Protein AF-A0A528AKL0-F1 (afdb_monomer_lite)

Structure (mmCIF, N/CA/C/O backbone):
data_AF-A0A528AKL0-F1
#
_entry.id   AF-A0A528AKL0-F1
#
loop_
_atom_site.group_PDB
_atom_site.id
_atom_site.type_symbol
_atom_site.label_atom_id
_atom_site.label_alt_id
_atom_site.label_comp_id
_atom_site.label_asym_id
_atom_site.label_entity_id
_atom_site.label_seq_id
_atom_site.pdbx_PDB_ins_code
_atom_site.Cartn_x
_atom_site.Cartn_y
_atom_site.Cartn_z
_atom_site.occupancy
_atom_site.B_iso_or_equiv
_atom_site.auth_seq_id
_atom_site.auth_comp_id
_atom_site.auth_asym_id
_atom_site.auth_atom_id
_atom_site.pdbx_PDB_model_num
ATOM 1 N N . MET A 1 1 ? 8.594 -8.635 -24.208 1.00 83.50 1 MET A N 1
ATOM 2 C CA . MET A 1 1 ? 7.839 -9.709 -23.514 1.00 83.50 1 MET A CA 1
ATOM 3 C C . MET A 1 1 ? 8.108 -9.743 -22.014 1.00 83.50 1 MET A C 1
ATOM 5 O O . MET A 1 1 ? 7.153 -9.581 -21.273 1.00 83.50 1 MET A O 1
ATOM 9 N N . LEU A 1 2 ? 9.356 -9.903 -21.549 1.00 93.75 2 LEU A N 1
ATOM 10 C CA . LEU A 1 2 ? 9.648 -10.000 -20.107 1.00 93.75 2 LEU A CA 1
ATOM 11 C C . LEU A 1 2 ? 9.235 -8.747 -19.307 1.00 93.75 2 LEU A C 1
ATOM 13 O O . LEU A 1 2 ? 8.562 -8.879 -18.292 1.00 93.75 2 LEU A O 1
ATOM 17 N N . VAL A 1 3 ? 9.574 -7.544 -19.788 1.00 93.19 3 VAL A N 1
ATOM 18 C CA . VAL A 1 3 ? 9.245 -6.273 -19.106 1.00 93.19 3 VAL A CA 1
ATOM 19 C C . VAL A 1 3 ? 7.735 -6.086 -18.950 1.00 93.19 3 VAL A C 1
ATOM 21 O O . VAL A 1 3 ? 7.272 -5.808 -17.852 1.00 93.19 3 VAL A O 1
ATOM 24 N N . GLY A 1 4 ? 6.951 -6.359 -19.998 1.00 93.31 4 GLY A N 1
ATOM 25 C CA . GLY A 1 4 ? 5.487 -6.290 -19.921 1.00 93.31 4 GLY A CA 1
ATOM 26 C C . GLY A 1 4 ? 4.876 -7.265 -18.906 1.00 93.31 4 GLY A C 1
ATOM 27 O O . GLY A 1 4 ? 3.919 -6.916 -18.220 1.00 93.31 4 GLY A O 1
ATOM 28 N N . LEU A 1 5 ? 5.450 -8.465 -18.747 1.00 96.38 5 LEU A N 1
ATOM 29 C CA . LEU A 1 5 ? 5.022 -9.403 -17.701 1.00 96.38 5 LEU A CA 1
ATOM 30 C C . LEU A 1 5 ? 5.374 -8.887 -16.299 1.00 96.38 5 LEU A C 1
ATOM 32 O O . LEU A 1 5 ? 4.560 -9.025 -15.391 1.00 96.38 5 LEU A O 1
ATOM 36 N N . LEU A 1 6 ? 6.541 -8.259 -16.125 1.00 96.88 6 LEU A N 1
ATOM 37 C CA . LEU A 1 6 ? 6.917 -7.612 -14.863 1.00 96.88 6 LEU A CA 1
ATOM 38 C C . LEU A 1 6 ? 6.006 -6.417 -14.543 1.00 96.88 6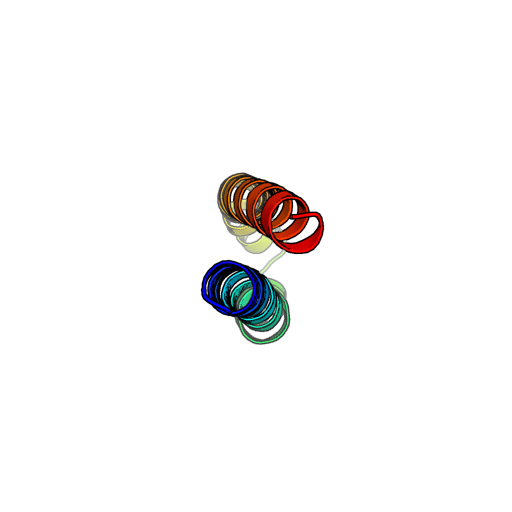 LEU A C 1
ATOM 40 O O . LEU A 1 6 ? 5.560 -6.272 -13.409 1.00 96.88 6 LEU A O 1
ATOM 44 N N . ALA A 1 7 ? 5.678 -5.586 -15.534 1.00 96.06 7 ALA A N 1
ATOM 45 C CA . ALA A 1 7 ? 4.746 -4.474 -15.366 1.00 96.06 7 ALA A CA 1
ATOM 46 C C . ALA A 1 7 ? 3.369 -4.975 -14.900 1.00 96.06 7 ALA A C 1
ATOM 48 O O . ALA A 1 7 ? 2.799 -4.447 -13.940 1.00 96.06 7 ALA A O 1
ATOM 49 N N . LEU A 1 8 ? 2.863 -6.039 -15.535 1.00 95.94 8 LEU A N 1
ATOM 50 C CA . LEU A 1 8 ? 1.591 -6.659 -15.175 1.00 95.94 8 LEU A CA 1
ATOM 51 C C . LEU A 1 8 ? 1.607 -7.210 -13.745 1.00 95.94 8 LEU A C 1
ATOM 53 O O . LEU A 1 8 ? 0.672 -6.948 -12.993 1.00 95.94 8 LEU A O 1
ATOM 57 N N . THR A 1 9 ? 2.645 -7.950 -13.349 1.00 97.25 9 THR A N 1
ATOM 58 C CA . THR A 1 9 ? 2.704 -8.563 -12.011 1.00 97.25 9 THR A CA 1
ATOM 59 C C . THR A 1 9 ? 2.816 -7.523 -10.901 1.00 97.25 9 THR A C 1
ATOM 61 O O . THR A 1 9 ? 2.103 -7.628 -9.903 1.00 97.25 9 THR A O 1
ATOM 64 N N . VAL A 1 10 ? 3.645 -6.489 -11.074 1.00 97.12 10 VAL A N 1
ATOM 65 C CA . VAL A 1 10 ? 3.797 -5.412 -10.081 1.00 97.12 10 VAL A CA 1
ATOM 66 C C . VAL A 1 10 ? 2.499 -4.608 -9.954 1.00 97.12 10 VAL A C 1
ATOM 68 O O . VAL A 1 10 ? 2.051 -4.327 -8.842 1.00 97.12 10 VAL A O 1
ATOM 71 N N . THR A 1 11 ? 1.840 -4.307 -11.075 1.00 96.75 11 THR A N 1
ATOM 72 C CA . THR A 1 11 ? 0.548 -3.601 -11.066 1.00 96.75 11 THR A CA 1
ATOM 73 C C . THR A 1 11 ? -0.562 -4.460 -10.457 1.00 96.75 11 THR A C 1
ATOM 75 O O . THR A 1 11 ? -1.381 -3.959 -9.688 1.00 96.75 11 THR A O 1
ATOM 78 N N . ALA A 1 12 ? -0.579 -5.767 -10.731 1.00 97.44 12 ALA A N 1
ATOM 79 C CA . ALA A 1 12 ? -1.525 -6.693 -10.113 1.00 97.44 12 ALA A CA 1
ATOM 80 C C . ALA A 1 12 ? -1.322 -6.783 -8.592 1.00 97.44 12 ALA A C 1
ATOM 82 O O . ALA A 1 12 ? -2.302 -6.798 -7.848 1.00 97.44 12 ALA A O 1
ATOM 83 N N . ALA A 1 13 ? -0.073 -6.779 -8.115 1.00 96.81 13 ALA A N 1
ATOM 8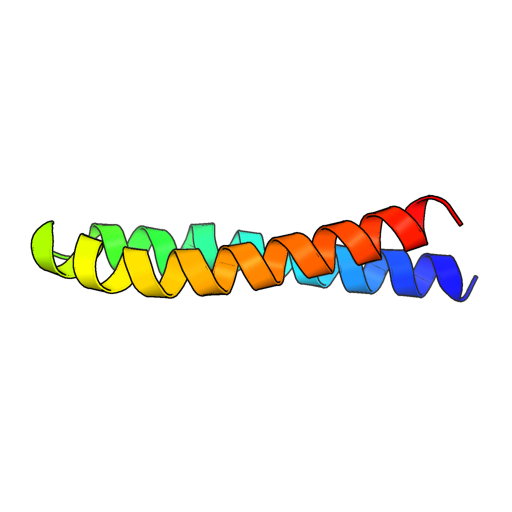4 C CA . ALA A 1 13 ? 0.230 -6.741 -6.686 1.00 96.81 13 ALA A CA 1
ATOM 85 C C . ALA A 1 13 ? -0.251 -5.434 -6.027 1.00 96.81 13 ALA A C 1
ATOM 87 O O . ALA A 1 13 ? -0.871 -5.482 -4.963 1.00 96.81 13 ALA A O 1
ATOM 88 N N . PHE A 1 14 ? -0.035 -4.283 -6.680 1.00 96.62 14 PHE A N 1
ATOM 89 C CA . PHE A 1 14 ? -0.581 -2.990 -6.246 1.00 96.62 14 PHE A CA 1
ATOM 90 C C . PHE A 1 14 ? -2.106 -3.059 -6.099 1.00 96.62 14 PHE A C 1
ATOM 92 O O . PHE A 1 14 ? -2.649 -2.788 -5.025 1.00 96.62 14 PHE A O 1
ATOM 99 N N . ALA A 1 15 ? -2.789 -3.490 -7.165 1.00 97.06 15 ALA A N 1
ATOM 100 C CA . ALA A 1 15 ? -4.242 -3.585 -7.215 1.00 97.06 15 ALA A CA 1
ATOM 101 C C . ALA A 1 15 ? -4.792 -4.554 -6.159 1.00 97.06 15 ALA A C 1
ATOM 103 O O . ALA A 1 15 ? -5.747 -4.220 -5.463 1.00 97.06 15 ALA A O 1
ATOM 104 N N . GLY A 1 16 ? -4.171 -5.723 -5.986 1.00 97.12 16 GLY A N 1
ATOM 105 C CA . GLY A 1 16 ? -4.568 -6.700 -4.971 1.00 97.12 16 GLY A CA 1
ATOM 106 C C 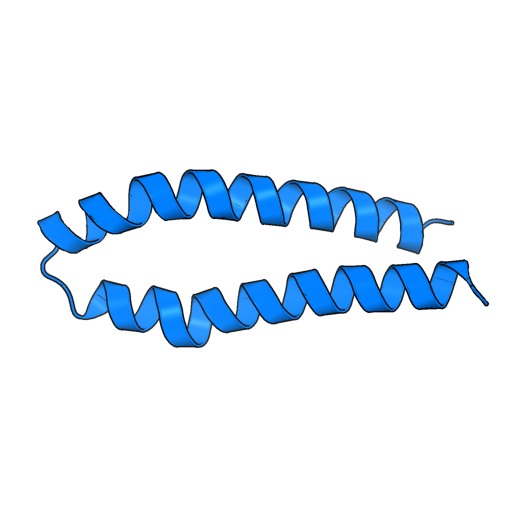. GLY A 1 16 ? -4.469 -6.143 -3.551 1.00 97.12 16 GLY A C 1
ATOM 107 O O . GLY A 1 16 ? -5.394 -6.302 -2.755 1.00 97.12 16 GLY A O 1
ATOM 108 N N . ALA A 1 17 ? -3.390 -5.424 -3.241 1.00 95.56 17 ALA A N 1
ATOM 109 C CA . ALA A 1 17 ? -3.241 -4.787 -1.940 1.00 95.56 17 ALA A CA 1
ATOM 110 C C . ALA A 1 17 ? -4.241 -3.628 -1.738 1.00 95.56 17 ALA A C 1
ATOM 112 O O . ALA A 1 17 ? -4.778 -3.483 -0.641 1.00 95.56 17 ALA A O 1
ATOM 113 N N . ALA A 1 18 ? -4.571 -2.860 -2.783 1.00 95.50 18 ALA A N 1
ATOM 114 C CA . ALA A 1 18 ? -5.634 -1.854 -2.715 1.00 95.50 18 ALA A CA 1
ATOM 115 C C . ALA A 1 18 ? -7.014 -2.488 -2.453 1.00 95.50 18 ALA A C 1
ATOM 117 O O . ALA A 1 18 ? -7.747 -2.031 -1.577 1.00 95.50 18 ALA A O 1
ATOM 118 N N . ILE A 1 19 ? -7.335 -3.589 -3.144 1.00 97.69 19 ILE A N 1
ATOM 119 C CA . ILE A 1 19 ? -8.573 -4.353 -2.927 1.00 97.69 19 ILE A CA 1
ATOM 120 C C . ILE A 1 19 ? -8.649 -4.860 -1.484 1.00 97.69 19 ILE A C 1
ATOM 122 O O . ILE A 1 19 ? -9.683 -4.697 -0.838 1.00 97.69 19 ILE A O 1
ATOM 126 N N . TYR A 1 20 ? -7.563 -5.430 -0.953 1.00 96.00 20 TYR A N 1
ATOM 127 C CA . TYR A 1 20 ? -7.518 -5.892 0.436 1.00 96.00 20 TYR A CA 1
ATOM 128 C C . TYR A 1 20 ? -7.812 -4.757 1.426 1.00 96.00 20 TYR A C 1
ATOM 130 O O . TYR A 1 20 ? -8.647 -4.919 2.319 1.00 96.00 20 TYR A O 1
ATOM 138 N N . ILE A 1 21 ? -7.186 -3.591 1.239 1.00 94.81 21 ILE A N 1
ATOM 139 C CA . ILE A 1 21 ? -7.425 -2.424 2.096 1.00 94.81 21 ILE A CA 1
ATOM 140 C C . ILE A 1 21 ? -8.900 -2.012 2.038 1.00 94.81 21 ILE A C 1
ATOM 142 O O . ILE A 1 21 ? -9.506 -1.774 3.081 1.00 94.81 21 ILE A O 1
ATOM 146 N N . SER A 1 22 ? -9.502 -1.953 0.848 1.00 95.00 22 SER A N 1
ATOM 147 C CA . SER A 1 22 ? -10.891 -1.510 0.679 1.00 95.00 22 SER A CA 1
ATOM 148 C C . SER A 1 22 ? -11.933 -2.513 1.177 1.00 95.00 22 SER A C 1
ATOM 150 O O . SER A 1 22 ? -12.975 -2.093 1.674 1.00 95.00 22 SER A O 1
ATOM 152 N N . VAL A 1 23 ? -11.681 -3.817 1.037 1.00 97.44 23 VAL A N 1
ATOM 153 C CA . VAL A 1 23 ? -12.673 -4.870 1.323 1.00 97.44 23 VAL A CA 1
ATOM 154 C C . VAL A 1 23 ? -12.515 -5.464 2.721 1.00 97.44 23 VAL A C 1
ATOM 156 O O . VAL A 1 23 ? -13.512 -5.817 3.344 1.00 97.44 23 VAL A O 1
ATOM 159 N N . ALA A 1 24 ? -11.289 -5.580 3.231 1.00 95.94 24 ALA A N 1
ATOM 160 C CA . ALA A 1 24 ? -11.021 -6.193 4.529 1.00 95.94 24 ALA A CA 1
ATOM 161 C C . ALA A 1 24 ? -10.619 -5.152 5.579 1.00 95.94 24 ALA A C 1
ATOM 163 O O . ALA A 1 24 ? -11.300 -5.006 6.593 1.00 95.94 24 ALA A O 1
ATOM 164 N N . GLU A 1 25 ? -9.543 -4.402 5.332 1.00 94.44 25 GLU A N 1
ATOM 165 C CA . GLU A 1 25 ? -8.932 -3.547 6.358 1.00 94.44 25 GLU A CA 1
ATOM 166 C C . GLU A 1 25 ? -9.821 -2.348 6.727 1.00 94.44 25 GLU A C 1
ATOM 168 O O . GLU A 1 25 ? -10.017 -2.039 7.901 1.00 94.44 25 GLU A O 1
ATOM 173 N N . GLN A 1 26 ? -10.396 -1.668 5.732 1.00 94.12 26 GLN A N 1
ATOM 174 C CA . GLN A 1 26 ? -11.250 -0.504 5.956 1.00 94.12 26 GLN A CA 1
ATOM 175 C C . GLN A 1 26 ? -12.581 -0.876 6.628 1.00 94.12 26 GLN A C 1
ATOM 177 O O . GLN A 1 26 ? -12.918 -0.240 7.628 1.00 94.12 26 GLN A O 1
ATOM 182 N N . PRO A 1 27 ? -13.330 -1.903 6.178 1.00 95.75 27 PRO A N 1
ATOM 183 C CA . PRO A 1 27 ? -14.565 -2.294 6.850 1.00 95.75 27 PRO A CA 1
ATOM 184 C C . PRO A 1 27 ? -14.329 -2.836 8.260 1.00 95.75 27 PRO A C 1
ATOM 186 O O . PRO A 1 27 ? -15.146 -2.579 9.138 1.00 95.75 27 PRO A O 1
ATOM 189 N N . ALA A 1 28 ? -13.222 -3.546 8.510 1.00 94.94 28 ALA A N 1
ATOM 190 C CA . ALA A 1 28 ? -12.869 -3.989 9.858 1.00 94.94 28 ALA A CA 1
ATOM 191 C C . ALA A 1 28 ? -12.615 -2.797 10.795 1.00 94.94 28 ALA A C 1
ATOM 193 O O . ALA A 1 28 ? -13.175 -2.758 11.889 1.00 94.94 28 ALA A O 1
ATOM 194 N N . ARG A 1 29 ? -11.861 -1.789 10.335 1.00 94.88 29 ARG A N 1
ATOM 195 C CA . ARG A 1 29 ? -11.602 -0.556 11.094 1.00 94.88 29 ARG A CA 1
ATOM 196 C C . ARG A 1 29 ? -12.865 0.213 11.441 1.00 94.88 29 ARG A C 1
ATOM 198 O O . ARG A 1 29 ? -13.016 0.640 12.577 1.00 94.88 29 ARG A O 1
ATOM 205 N N . LEU A 1 30 ? -13.789 0.349 10.492 1.00 95.44 30 LEU A N 1
ATOM 206 C CA . LEU A 1 30 ? -15.057 1.060 10.699 1.00 95.44 30 LEU A CA 1
ATOM 207 C C . LEU A 1 30 ? -15.995 0.377 11.711 1.00 95.44 30 LEU A C 1
ATOM 209 O O . LEU A 1 30 ? -17.002 0.965 12.092 1.00 95.44 30 LEU A O 1
ATOM 213 N N . ARG A 1 31 ? -15.692 -0.855 12.142 1.00 95.44 31 ARG A N 1
ATOM 214 C CA . ARG A 1 31 ? -16.432 -1.560 13.203 1.00 95.44 31 ARG A CA 1
ATOM 215 C C . ARG A 1 31 ? -15.869 -1.301 14.603 1.00 95.44 31 ARG A C 1
ATOM 217 O O . ARG A 1 31 ? -16.461 -1.778 15.567 1.00 95.44 31 ARG A O 1
ATOM 224 N N . LEU A 1 32 ? -14.732 -0.616 14.713 1.00 95.25 32 LEU A N 1
ATOM 225 C CA . LEU A 1 32 ? -14.113 -0.234 15.981 1.00 95.25 32 LEU A CA 1
ATOM 226 C C . LEU A 1 32 ? -14.625 1.135 16.442 1.00 95.25 32 LEU A C 1
ATOM 228 O O . LEU A 1 32 ? -15.025 1.960 15.623 1.00 95.25 32 LEU A O 1
ATOM 232 N N . ASP A 1 33 ? -14.536 1.403 17.746 1.00 96.81 33 ASP A N 1
ATOM 233 C CA . ASP A 1 33 ? -14.742 2.750 18.286 1.00 96.81 33 ASP A CA 1
ATOM 234 C C . ASP A 1 33 ? -13.688 3.727 17.736 1.00 96.81 33 ASP A C 1
ATOM 236 O O . ASP A 1 33 ? -12.530 3.350 17.533 1.00 96.81 33 ASP A O 1
ATOM 240 N N . ASP A 1 34 ? -14.041 5.007 17.587 1.00 94.69 34 ASP A N 1
ATOM 241 C CA . ASP A 1 34 ? -13.207 6.032 16.933 1.00 94.69 34 ASP A CA 1
ATOM 242 C C . ASP A 1 34 ? -11.758 6.088 17.445 1.00 94.69 34 ASP A C 1
ATOM 244 O O . ASP A 1 34 ? -10.805 6.245 16.675 1.00 94.69 34 ASP A O 1
ATOM 248 N N . ARG A 1 35 ? -11.564 5.931 18.760 1.00 96.06 35 ARG A N 1
ATOM 249 C CA . ARG A 1 35 ? -10.228 5.945 19.369 1.00 96.06 35 ARG A CA 1
ATOM 250 C C . ARG A 1 35 ? -9.399 4.727 18.958 1.00 96.06 35 ARG A C 1
ATOM 252 O O . ARG A 1 35 ? -8.212 4.880 18.676 1.00 96.06 35 ARG A O 1
ATOM 259 N N . ALA A 1 36 ? -10.009 3.545 18.940 1.00 94.62 36 ALA A N 1
ATOM 260 C CA . ALA A 1 36 ? -9.350 2.308 18.535 1.00 94.62 36 ALA A CA 1
ATOM 261 C C . ALA A 1 36 ? -9.075 2.308 17.023 1.00 94.62 36 ALA A C 1
ATOM 263 O O . ALA A 1 36 ? -7.968 1.966 16.604 1.00 94.62 36 ALA A O 1
ATOM 264 N N . LEU A 1 37 ? -10.026 2.806 16.225 1.00 96.00 37 LEU A N 1
ATOM 265 C CA . LEU A 1 37 ? -9.868 3.016 14.788 1.00 96.00 37 LEU A CA 1
ATOM 266 C C . LEU A 1 37 ? -8.652 3.898 14.488 1.00 96.00 37 LEU A C 1
ATOM 268 O O . LEU A 1 37 ? -7.793 3.510 13.699 1.00 96.00 37 LEU A O 1
ATOM 272 N N . LEU A 1 38 ? -8.542 5.069 15.127 1.00 95.06 38 LEU A N 1
ATOM 273 C CA . LEU A 1 38 ? -7.424 5.994 14.898 1.00 95.06 38 LEU A CA 1
ATOM 274 C C . LEU A 1 38 ? -6.073 5.403 15.317 1.00 95.06 38 LEU A C 1
ATOM 276 O O . LEU A 1 38 ? -5.074 5.610 14.621 1.00 95.06 38 LEU A O 1
ATOM 280 N N . GLN A 1 39 ? -6.041 4.665 16.429 1.00 95.38 39 GLN A N 1
ATOM 281 C CA . GLN A 1 39 ? -4.832 3.995 16.910 1.00 95.38 39 GLN A CA 1
ATOM 282 C C . GLN A 1 39 ? -4.339 2.916 15.945 1.00 95.38 39 GLN A C 1
ATOM 284 O O . GLN A 1 39 ? -3.129 2.771 15.771 1.00 95.38 39 GLN A O 1
ATOM 289 N N . GLU A 1 40 ? -5.248 2.185 15.301 1.00 94.38 40 GLU A N 1
ATOM 290 C CA . GLU A 1 40 ? -4.888 1.195 14.287 1.00 94.38 40 GLU A CA 1
ATOM 291 C C . GLU A 1 40 ? -4.526 1.858 12.947 1.00 94.38 40 GLU A C 1
ATOM 293 O O . GLU A 1 40 ? -3.531 1.505 12.307 1.00 94.38 40 GLU A O 1
ATOM 298 N N . TRP A 1 41 ? -5.307 2.854 12.521 1.00 93.81 41 TRP A N 1
ATOM 299 C CA . TRP A 1 41 ? -5.179 3.471 11.204 1.00 93.81 41 TRP A CA 1
ATOM 300 C C . TRP A 1 41 ? -3.859 4.221 11.021 1.00 93.81 41 TRP A C 1
ATOM 302 O O . TRP A 1 41 ? -3.217 4.051 9.990 1.00 93.81 41 TRP A O 1
ATOM 312 N N . GLN A 1 42 ? -3.402 5.014 11.996 1.00 93.88 42 GLN A N 1
ATOM 313 C CA . GLN A 1 42 ? -2.170 5.805 11.850 1.00 93.88 42 GLN A CA 1
ATOM 314 C C . GLN A 1 42 ? -0.919 4.975 11.486 1.00 93.88 42 GLN A C 1
ATOM 316 O O . GLN A 1 42 ? -0.254 5.296 10.491 1.00 93.88 42 GLN A O 1
ATOM 321 N N . PRO A 1 43 ? -0.551 3.920 12.243 1.00 93.75 43 PRO A N 1
ATOM 322 C CA . PRO A 1 43 ? 0.611 3.104 11.906 1.00 93.75 43 PRO A CA 1
ATOM 323 C C . PRO A 1 43 ? 0.392 2.278 10.633 1.00 93.75 43 PRO A C 1
ATOM 325 O O . PRO A 1 43 ? 1.333 2.132 9.845 1.00 93.75 43 PRO A O 1
ATOM 328 N N . ALA A 1 44 ? -0.826 1.767 10.412 1.00 92.25 44 ALA A N 1
ATOM 329 C CA . ALA A 1 44 ? -1.170 1.003 9.216 1.00 92.25 44 ALA A CA 1
ATOM 330 C C . ALA A 1 44 ? -1.052 1.863 7.950 1.00 92.25 44 ALA A C 1
ATOM 332 O O . ALA A 1 44 ? -0.354 1.481 7.014 1.00 92.25 44 ALA A O 1
ATOM 333 N N . TYR A 1 45 ? -1.622 3.070 7.956 1.00 92.31 45 TYR A N 1
ATOM 334 C CA . TYR A 1 45 ? -1.584 4.004 6.833 1.00 92.31 45 TYR A CA 1
ATOM 335 C C . TYR A 1 45 ? -0.157 4.432 6.494 1.00 92.31 45 TYR A C 1
ATOM 337 O O . TYR A 1 45 ? 0.230 4.406 5.330 1.00 92.31 45 TYR A O 1
ATOM 345 N N . LYS A 1 46 ? 0.674 4.750 7.497 1.00 93.88 46 LYS A N 1
ATOM 346 C CA . LYS A 1 46 ? 2.077 5.130 7.262 1.00 93.88 46 LYS A CA 1
ATOM 347 C C . LYS A 1 46 ? 2.858 4.035 6.526 1.00 93.88 46 LYS A C 1
ATOM 349 O O . LYS A 1 46 ? 3.623 4.333 5.611 1.00 93.88 46 LYS A O 1
ATOM 354 N N . ARG A 1 47 ? 2.681 2.773 6.928 1.00 92.94 47 ARG A N 1
ATOM 355 C CA . ARG A 1 47 ? 3.368 1.625 6.313 1.00 92.94 47 ARG A CA 1
ATOM 356 C C . ARG A 1 47 ? 2.761 1.264 4.958 1.00 92.94 47 ARG A C 1
ATOM 358 O O . ARG A 1 47 ? 3.499 1.081 3.994 1.00 92.94 47 ARG A O 1
ATOM 365 N N . GLY A 1 48 ? 1.432 1.215 4.881 1.00 92.19 48 GLY A N 1
ATOM 366 C CA . GLY A 1 48 ? 0.685 0.906 3.666 1.00 92.19 48 GLY A CA 1
ATOM 367 C C . GLY A 1 48 ? 0.947 1.920 2.556 1.00 92.19 48 GLY A C 1
ATOM 368 O O . GLY A 1 48 ? 1.244 1.520 1.436 1.00 92.19 48 GLY A O 1
ATOM 369 N N . ALA A 1 49 ? 0.947 3.218 2.868 1.00 93.00 49 ALA A N 1
ATOM 370 C CA . ALA A 1 49 ? 1.251 4.272 1.903 1.00 93.00 49 ALA A CA 1
ATOM 371 C C . ALA A 1 49 ? 2.688 4.172 1.373 1.00 93.00 49 ALA A C 1
ATOM 373 O O . ALA A 1 49 ? 2.897 4.283 0.169 1.00 93.00 49 ALA A O 1
ATOM 374 N N . ALA A 1 50 ? 3.673 3.905 2.239 1.00 94.50 50 ALA A N 1
ATOM 375 C CA . ALA A 1 50 ? 5.061 3.719 1.809 1.00 94.50 50 ALA A CA 1
ATOM 376 C C . ALA A 1 50 ? 5.226 2.498 0.882 1.00 94.50 50 ALA A C 1
ATOM 378 O O . ALA A 1 50 ? 5.945 2.571 -0.115 1.00 94.50 50 ALA A O 1
ATOM 379 N N . MET A 1 51 ? 4.533 1.395 1.185 1.00 94.12 51 MET A N 1
ATOM 380 C CA . MET A 1 51 ? 4.518 0.196 0.345 1.00 94.12 51 MET A CA 1
ATOM 381 C C . MET A 1 51 ? 3.824 0.451 -1.000 1.00 94.12 51 MET A C 1
ATOM 383 O O . MET A 1 51 ? 4.365 0.119 -2.046 1.00 94.12 51 MET A O 1
ATOM 387 N N . GLN A 1 52 ? 2.639 1.061 -0.993 1.00 93.69 52 GLN A N 1
ATOM 388 C CA . GLN A 1 52 ? 1.884 1.351 -2.214 1.00 93.69 52 GLN A CA 1
ATOM 389 C C . GLN A 1 52 ? 2.632 2.341 -3.113 1.00 93.69 52 GLN A C 1
ATOM 391 O O . GLN A 1 52 ? 2.732 2.119 -4.317 1.00 93.69 52 GLN A O 1
ATOM 396 N N . ALA A 1 53 ? 3.223 3.392 -2.541 1.00 95.81 53 ALA A N 1
ATOM 397 C CA . ALA A 1 53 ? 3.987 4.379 -3.297 1.00 95.81 53 ALA A CA 1
ATOM 398 C C . ALA A 1 53 ? 5.203 3.761 -4.001 1.00 95.81 53 ALA A C 1
ATOM 400 O O . ALA A 1 53 ? 5.437 4.048 -5.174 1.00 95.81 53 ALA A O 1
ATOM 401 N N . SER A 1 54 ? 5.960 2.887 -3.327 1.00 95.94 54 SER A N 1
ATOM 402 C CA . SER A 1 54 ? 7.120 2.236 -3.948 1.00 95.94 54 SER A CA 1
ATOM 403 C C . SER A 1 54 ? 6.709 1.295 -5.083 1.00 95.94 54 SER A C 1
ATOM 405 O O . SER A 1 54 ? 7.301 1.350 -6.161 1.00 95.94 54 SER A O 1
ATOM 407 N N . ILE A 1 55 ? 5.649 0.502 -4.891 1.00 95.94 55 ILE A N 1
ATOM 408 C CA . ILE A 1 55 ? 5.106 -0.376 -5.936 1.00 95.94 55 ILE A CA 1
ATOM 409 C C . ILE A 1 55 ? 4.594 0.452 -7.124 1.00 95.94 55 ILE A C 1
ATOM 411 O O . ILE A 1 55 ? 4.881 0.101 -8.266 1.00 95.94 55 ILE A O 1
ATOM 415 N N . ALA A 1 56 ? 3.900 1.570 -6.881 1.00 95.44 56 ALA A N 1
ATOM 416 C CA . ALA A 1 56 ? 3.409 2.455 -7.938 1.00 95.44 56 ALA A CA 1
ATOM 417 C C . ALA A 1 56 ? 4.546 3.043 -8.784 1.00 95.44 56 ALA A C 1
ATOM 419 O O . ALA A 1 56 ? 4.446 3.070 -10.009 1.00 95.44 56 ALA A O 1
ATOM 420 N N . VAL A 1 57 ? 5.642 3.479 -8.151 1.00 97.31 57 VAL A N 1
ATOM 421 C CA . VAL A 1 57 ? 6.821 3.991 -8.868 1.00 97.31 57 VAL A CA 1
ATOM 422 C C . VAL A 1 57 ? 7.435 2.899 -9.744 1.00 97.31 57 VAL A C 1
ATOM 424 O O . VAL A 1 57 ? 7.697 3.142 -10.920 1.00 97.31 57 VAL A O 1
ATOM 427 N N . VAL A 1 58 ? 7.615 1.687 -9.211 1.00 96.88 58 VAL A N 1
ATOM 428 C CA . VAL A 1 58 ? 8.166 0.558 -9.980 1.00 96.88 58 VAL A CA 1
ATOM 429 C C . VAL A 1 58 ? 7.240 0.174 -11.137 1.00 96.88 58 VAL A C 1
ATOM 431 O O . VAL A 1 58 ? 7.712 0.005 -12.258 1.00 96.88 58 VAL A O 1
ATOM 434 N N . ALA A 1 59 ? 5.930 0.086 -10.895 1.00 94.81 59 ALA A N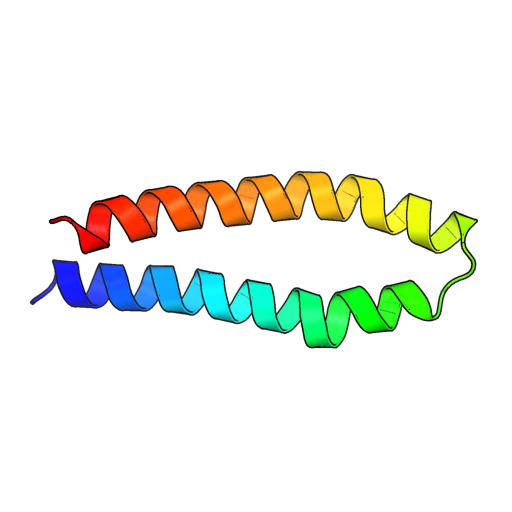 1
ATOM 435 C CA . ALA A 1 59 ? 4.937 -0.203 -11.928 1.00 94.81 59 ALA A CA 1
ATOM 436 C C . ALA A 1 59 ? 4.945 0.856 -13.039 1.00 94.81 59 ALA A C 1
ATOM 438 O O . ALA A 1 59 ? 4.916 0.507 -14.215 1.00 94.81 59 ALA A O 1
ATOM 439 N N . CYS A 1 60 ? 5.038 2.139 -12.674 1.00 95.62 60 CYS A N 1
ATOM 440 C CA . CYS A 1 60 ? 5.117 3.247 -13.622 1.00 95.62 60 CYS A CA 1
ATOM 441 C C . CYS A 1 60 ? 6.360 3.135 -14.512 1.00 95.62 60 CYS A C 1
ATOM 443 O O . CYS A 1 60 ? 6.242 3.161 -15.734 1.00 95.62 60 CYS A O 1
ATOM 445 N N . VAL A 1 61 ? 7.538 2.928 -13.915 1.00 97.06 61 VAL A N 1
ATOM 446 C CA . VAL A 1 61 ? 8.789 2.756 -14.670 1.00 97.06 61 VAL A CA 1
ATOM 447 C C . VAL A 1 61 ? 8.695 1.560 -15.621 1.00 97.06 61 VAL A C 1
ATOM 449 O O . VAL A 1 61 ? 9.035 1.693 -16.791 1.00 97.06 61 VAL A O 1
ATOM 452 N N . LEU A 1 62 ? 8.186 0.416 -15.154 1.00 94.69 62 LEU A N 1
ATOM 453 C CA . LEU A 1 62 ? 8.012 -0.780 -15.986 1.00 94.69 62 LEU A CA 1
ATOM 454 C C . LEU A 1 62 ? 6.954 -0.618 -17.085 1.00 94.69 62 LEU A C 1
ATOM 456 O O . LEU A 1 62 ? 7.024 -1.324 -18.081 1.00 94.69 62 LEU A O 1
ATOM 460 N N . GLY A 1 63 ? 5.965 0.259 -16.903 1.00 91.62 63 GLY A N 1
ATOM 461 C CA . GLY A 1 63 ? 4.943 0.543 -17.913 1.00 91.62 63 GLY A CA 1
ATOM 462 C C . GLY A 1 63 ? 5.408 1.505 -19.009 1.00 91.62 63 GLY A C 1
ATOM 463 O O . GLY A 1 63 ? 4.814 1.525 -20.085 1.00 91.62 63 GLY A O 1
ATOM 464 N N . VAL A 1 64 ? 6.445 2.305 -18.740 1.00 93.19 64 VAL A N 1
ATOM 465 C CA . VAL A 1 64 ? 7.038 3.247 -19.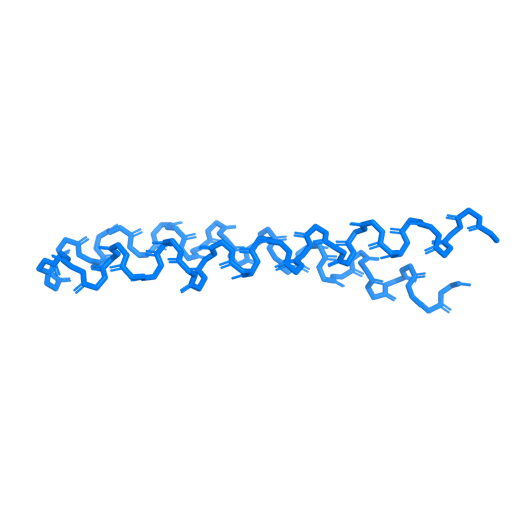705 1.00 93.19 64 VAL A CA 1
ATOM 466 C C . VAL A 1 64 ? 8.105 2.580 -20.585 1.00 93.19 64 VAL A C 1
ATOM 468 O O . VAL A 1 64 ? 8.312 3.025 -21.713 1.00 93.19 64 VAL A O 1
ATOM 471 N N . VAL A 1 65 ? 8.780 1.545 -20.073 1.00 86.50 65 VAL A N 1
ATOM 472 C CA . VAL A 1 65 ? 9.847 0.789 -20.764 1.00 86.50 65 VAL A CA 1
ATOM 473 C C . VAL A 1 65 ? 9.275 -0.373 -21.572 1.00 86.50 65 VAL A C 1
ATOM 475 O O . VAL A 1 65 ? 9.700 -0.532 -22.738 1.00 86.50 65 VAL A O 1
#

Sequence (65 aa):
MLVGLLALTVTAAFAGAAIYISVAEQPARLRLDDRALLQEWQPAYKRGAAMQASIAVVACVLGVV

pLDDT: mean 94.88, std 2.31, range [83.5, 97.69]

Radius of gyration: 14.87 Å; chains: 1; bounding box: 26×16×43 Å

Secondary structure (DSSP, 8-state):
-HHHHHHHHHHHHHHHHHHHIIIIIHHHHTTS-HHHHHHHHHHHHHHHHHHHHHHHHHHHHHHH-

Foldseek 3Di:
DVLVVVLVVLVVVLVVLVCCCVPPVVVVLVVDDPVVSVVVCPVCVVVSVVVSVVSVVSS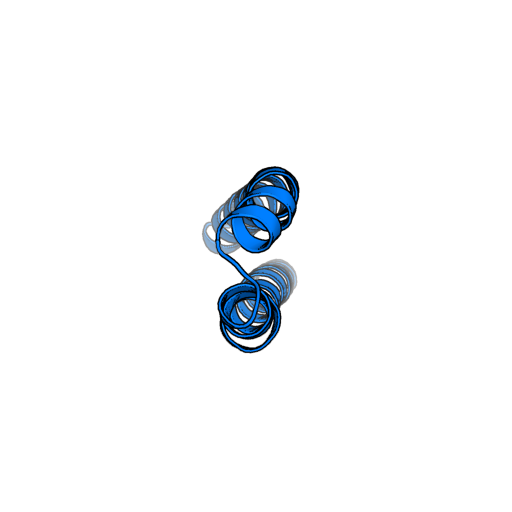VVSVVD

=== Feature glossary ===
The record interleaves many kinds of information about one protein. Here is each kind framed as the question it answers.

Q: What does the local fold look like, residue by residue?
A: A 3Di character summarizes, for each residue, the relative orientation of the Cα frame of its nearest spatial neighbor. Because it encodes fold topology rather than chemistry, 3Di alignments detect remote structural similarity that sequence alignment misses.

Q: Which residues are in helices, strands, or loops?
A: Secondary structure is the local, repeating backbone conformation. DSSP classifies it into eight states by reading the hydrogen-bond network: three helix types (H, G, I), two β types (E, B), two non-regular types (T, S), and unstructured coil (-).

Q: How big and how compact is the whole molecule?
A: Three whole-structure scalars: the radius of gyration (RMS distance of Cα from centroid, in Å), the count of Cα–Cα contacts (pairs closer than 8 Å and separated by more than four residues in sequence — i.e. tertiary, not local, contacts), and the bounding-box dimensions. Together they distinguish compact globular folds from extended fibres or disordered chains.

Q: How confident is the AlphaFold model at each residue?
A: For AlphaFold models, the B-factor field carries pLDDT — the model's own estimate of local accuracy on a 0–100 scale. Regions with pLDDT<50 should be treated as essentially unmodeled; they often correspond to intrinsically disordered segments.

Q: What family and function is it annotated with?
A: Functional annotations link the protein to curated databases. InterPro entries identify conserved domains and families by matching the sequence against member-database signatures (Pfam, PROSITE, CDD, …). Gene Ontology (GO) terms describe molecular function, biological process, and cellular component in a controlled vocabulary. CATH places the structure in a hierarchical fold classification (Class/Architecture/Topology/Homologous-superfamily). The organism is the source species.

Q: What known structures does this most resemble?
A: Nearest PDB neighbors are the top structural matches found by Foldseek when searching this structure against the entire Protein Data Bank. Each hit reports a TM-score (0 to 1; >0.5 almost always implies the same fold) and an E-value. These are *structural* homologs — they may share no detectable sequence similarity.

Q: Which residues are buried vs exposed?
A: Solvent-accessible surface area (SASA) is the area in Å² traced out by the centre of a 1.4 Å probe sphere (a water molecule) rolled over the protein's van der Waals surface (Shrake–Rupley / Lee–Richards construction). Buried residues have near-zero SASA; fully exposed residues can exceed 200 Å². The total SASA scales roughly with the number of surface residues.

Q: What are the backbone torsion angles?
A: φ (phi) and ψ (psi) are the two rotatable backbone dihedrals per residue: φ is the C(i-1)–N–Cα–C torsion, ψ is the N–Cα–C–N(i+1) torsion, both in degrees on (−180°, 180°]. α-helical residues cluster near (−60°, −45°); β-strand residues near (−120°, +130°). A Ramachandran plot is simply a scatter of (φ, ψ) for every residue.

Q: Are the domains correctly placed relative to each other?
A: Predicted aligned error is AlphaFold's pairwise confidence. Unlike pLDDT (per-residue), PAE is per-residue-pair and captures whether two parts of the structure are correctly placed relative to each other. Units are ångströms of expected positional error.

Q: What if only a Cα trace is available?
A: P-SEA three-state annotation labels each residue as helix, strand, or coil based purely on the geometry of the Cα trace. It serves as a fallback when the full backbone (and thus DSSP) is unavailable.

Q: What is the amino-acid chain?
A: This is the polypeptide sequence — one letter per residue, N-terminus first. Length ranges from a few dozen residues for small domains to over a thousand for large multi-domain proteins.

Q: What do the rendered images show?
A: The six renders are orthographic views along the three Cartesian axes in both directions. Representation (cartoon, sticks, or surface) and color scheme (sequence-rainbow or by-chain) vary across proteins so the training set covers all the common visualization conventions.

Q: What do the diagnostic plots show?
A: Plot images: a contact map (which residues are close in 3D, as an N×N binary image), a Ramachandran scatter (backbone torsion angles, revealing secondary-structure composition at a glance), and — for AlphaFold structures — a PAE heatmap (pairwise prediction confidence).

Q: How mobile is each atom in the crystal?
A: B-factor (Debye–Waller factor) reflects atomic displacement in the crystal lattice. It is an experimental observable (units Å²), not a prediction; low values mean the atom is pinned down, high values mean it moves or is heterogeneous across the crystal.

Q: Where is each backbone atom in 3D?
A: The mmCIF table is the protein's shape written out atom by atom. For each backbone N, Cα, C, and carbonyl O, it records an (x, y, z) coordinate triple in Å plus the residue type, chain letter, and residue number.